Protein AF-0000000067865241 (afdb_homodimer)

Solvent-accessible surface area (backbone atoms only — not comparable to full-atom values): 9609 Å² total; per-residue (Å²): 130,78,77,72,82,62,37,36,39,37,34,44,70,43,38,40,36,41,36,35,23,40,74,41,79,72,50,71,51,42,46,40,37,33,33,36,34,85,74,25,34,35,40,36,32,36,44,68,37,45,78,44,78,69,40,77,90,58,17,30,35,37,36,35,31,45,58,34,33,41,36,54,45,69,72,59,74,68,68,73,68,70,72,70,75,66,73,62,89,111,129,78,76,71,82,61,38,36,39,37,34,44,70,44,39,39,36,41,35,34,22,39,75,41,79,71,50,72,51,43,47,39,36,34,31,36,34,84,75,26,34,35,39,37,32,38,43,66,36,45,77,43,80,66,43,76,89,57,18,29,35,36,37,37,31,45,58,35,33,42,35,55,44,69,73,60,75,68,68,74,69,72,72,70,77,66,78,59,95,110

Radius of gyration: 19.6 Å; Cα contacts (8 Å, |Δi|>4): 425; chains: 2; bounding box: 48×61×65 Å

InterPro domains:
  IPR012504 Spore protein YabP [PIRSF011576] (8-90)
  IPR012504 Spore protein YabP [TIGR02892] (7-90)
  IPR022476 Spore protein YabP/YqfC [PF07873] (4-78)
  IPR038705 YabP superfamily [G3DSA:2.60.40.2000] (16-72)

Foldseek 3Di:
DPPPQDWDWDADPQFKIKIWQWDDWDDDDQAWTWTQGPVAIKIWGAGRKDKDQDDPVGRMIMIGHRTDDIDGDDDDPPPPPPCCVDDPVD/DPPPQDWDWDADPQFKIKIWQWDDWDDDDQAWTWTQGPVAIKIWGAGRKDKDQDDPVGRMIMIGHRTDDIDGDDDDVPPPPPPCVDDPVD

pLDDT: mean 81.73, std 22.52, range [31.53, 98.25]

Structure (mmCIF, N/CA/C/O backbone):
data_AF-0000000067865241-mode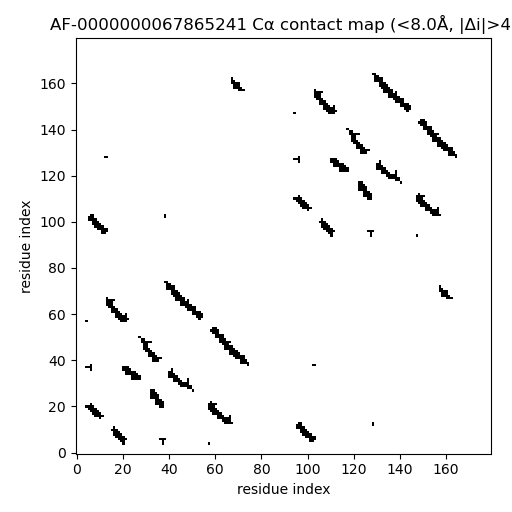l_v1
#
loop_
_entity.id
_entity.type
_entity.pdbx_description
1 polymer 'Sporulation protein YabP'
#
loop_
_atom_site.group_PDB
_atom_site.id
_atom_site.type_symbol
_atom_site.label_atom_id
_atom_site.label_alt_id
_atom_site.label_comp_id
_atom_site.label_asym_id
_atom_site.label_entity_id
_atom_site.label_seq_id
_atom_site.pdbx_PDB_ins_code
_atom_site.Cartn_x
_atom_site.Cartn_y
_atom_site.Cartn_z
_atom_site.occupancy
_atom_site.B_iso_or_equiv
_atom_site.auth_seq_id
_atom_site.auth_comp_id
_atom_site.auth_asym_id
_atom_site.auth_atom_id
_atom_site.pdbx_PDB_model_num
ATOM 1 N N . MET A 1 1 ? 13.242 27.062 -5.441 1 35.06 1 MET A N 1
ATOM 2 C CA . MET A 1 1 ? 12.984 25.688 -5.867 1 35.06 1 MET A CA 1
ATOM 3 C C . MET A 1 1 ? 12.234 24.922 -4.789 1 35.06 1 MET A C 1
ATOM 5 O O . MET A 1 1 ? 12.789 24.625 -3.732 1 35.06 1 MET A O 1
ATOM 9 N N . GLU A 1 2 ? 11.039 25.281 -4.414 1 41.38 2 GLU A N 1
ATOM 10 C CA . GLU A 1 2 ? 10.289 24.797 -3.26 1 41.38 2 GLU A CA 1
ATOM 11 C C . GLU A 1 2 ? 10.273 23.281 -3.209 1 41.38 2 GLU A C 1
ATOM 13 O O . GLU A 1 2 ? 10.016 22.609 -4.219 1 41.38 2 GLU A O 1
ATOM 18 N N . GLU A 1 3 ? 11.109 22.703 -2.488 1 51.12 3 GLU A N 1
ATOM 19 C CA . GLU A 1 3 ? 11.297 21.266 -2.299 1 51.12 3 GLU A CA 1
ATOM 20 C C . GLU A 1 3 ? 9.953 20.547 -2.252 1 51.12 3 GLU A C 1
ATOM 22 O O . GLU A 1 3 ? 9.133 20.797 -1.368 1 51.12 3 GLU A O 1
ATOM 27 N N . GLU A 1 4 ? 9.43 20.391 -3.352 1 60.78 4 GLU A N 1
ATOM 28 C CA . GLU A 1 4 ? 8.117 19.75 -3.477 1 60.78 4 GLU A CA 1
ATOM 29 C C . GLU A 1 4 ? 8.031 18.484 -2.627 1 60.78 4 GLU A C 1
ATOM 31 O O . GLU A 1 4 ? 8.914 17.625 -2.693 1 60.78 4 GLU A O 1
ATOM 36 N N . ARG A 1 5 ? 7.344 18.594 -1.555 1 72.94 5 ARG A N 1
ATOM 37 C CA . ARG A 1 5 ? 7.172 17.469 -0.638 1 72.94 5 ARG A CA 1
ATOM 38 C C . ARG A 1 5 ? 6.598 16.25 -1.359 1 72.94 5 ARG A C 1
ATOM 40 O O . ARG A 1 5 ? 5.605 16.359 -2.082 1 72.94 5 ARG A O 1
ATOM 47 N N . LYS A 1 6 ? 7.469 15.234 -1.452 1 86.25 6 LYS A N 1
ATOM 48 C CA . LYS A 1 6 ? 7.062 13.977 -2.061 1 86.25 6 LYS A CA 1
ATOM 49 C C . LYS A 1 6 ? 6.469 13.031 -1.021 1 86.25 6 LYS A C 1
ATOM 51 O O . LYS A 1 6 ? 6.73 13.172 0.175 1 86.25 6 LYS A O 1
ATOM 56 N N . SER A 1 7 ? 5.477 12.258 -1.515 1 91.94 7 SER A N 1
ATOM 57 C CA . SER A 1 7 ? 4.91 11.211 -0.671 1 91.94 7 SER A CA 1
ATOM 58 C C . SER A 1 7 ? 5.328 9.82 -1.154 1 91.94 7 SER A C 1
ATOM 60 O O . SER A 1 7 ? 5.301 9.547 -2.355 1 91.94 7 SER A O 1
ATOM 62 N N . SER A 1 8 ? 5.812 9.148 -0.292 1 95.25 8 SER A N 1
ATOM 63 C CA . SER A 1 8 ? 6.207 7.785 -0.622 1 95.25 8 SER A CA 1
ATOM 64 C C . SER A 1 8 ? 5.758 6.805 0.455 1 95.25 8 SER A C 1
ATOM 66 O O . SER A 1 8 ? 5.574 7.188 1.613 1 95.25 8 SER A O 1
ATOM 68 N N . LEU A 1 9 ? 5.559 5.582 0.016 1 97.12 9 LEU A N 1
ATOM 69 C CA . LEU A 1 9 ? 5.172 4.469 0.877 1 97.12 9 LEU A CA 1
ATOM 70 C C . LEU A 1 9 ? 6.012 3.23 0.573 1 97.12 9 LEU A C 1
ATOM 72 O O . LEU A 1 9 ? 6.199 2.875 -0.592 1 97.12 9 LEU A O 1
ATOM 76 N N . SER A 1 10 ? 6.574 2.615 1.591 1 97.62 10 SER A N 1
ATOM 77 C CA . SER A 1 10 ? 7.328 1.378 1.417 1 97.62 10 SER A CA 1
ATOM 78 C C . SER A 1 10 ? 6.898 0.323 2.432 1 97.62 10 SER A C 1
ATOM 80 O O . SER A 1 10 ? 6.934 0.566 3.641 1 97.62 10 SER A O 1
ATOM 82 N N . LEU A 1 11 ? 6.523 -0.812 1.952 1 97.62 11 LEU A N 1
ATOM 83 C CA . LEU A 1 11 ? 6.109 -1.938 2.783 1 97.62 11 LEU A CA 1
ATOM 84 C C . LEU A 1 11 ? 7.074 -3.109 2.631 1 97.62 11 LEU A C 1
ATOM 86 O O . LEU A 1 11 ? 7.336 -3.562 1.515 1 97.62 11 LEU A O 1
ATOM 90 N N . GLU A 1 12 ? 7.598 -3.545 3.797 1 96.44 12 GLU A N 1
ATOM 91 C CA . GLU A 1 12 ? 8.508 -4.688 3.824 1 96.44 12 GLU A CA 1
ATOM 92 C C . GLU A 1 12 ? 7.859 -5.891 4.508 1 96.44 12 GLU A C 1
ATOM 94 O O . GLU A 1 12 ? 7.57 -5.848 5.707 1 96.44 12 GLU A O 1
ATOM 99 N N . ASP A 1 13 ? 7.684 -6.977 3.775 1 94 13 ASP A N 1
ATOM 100 C CA . ASP A 1 13 ? 7.191 -8.281 4.207 1 94 13 ASP A CA 1
ATOM 101 C C . ASP A 1 13 ? 5.852 -8.148 4.934 1 94 13 ASP A C 1
ATOM 103 O O . ASP A 1 13 ? 5.551 -8.938 5.836 1 94 13 ASP A O 1
ATOM 107 N N . ARG A 1 14 ? 5.184 -7.09 4.707 1 96 14 ARG A N 1
ATOM 108 C CA . ARG A 1 14 ? 3.902 -6.758 5.324 1 96 14 ARG A CA 1
ATOM 109 C C . ARG A 1 14 ? 4.062 -6.492 6.816 1 96 14 ARG A C 1
ATOM 111 O O . ARG A 1 14 ? 3.104 -6.605 7.578 1 96 14 ARG A O 1
ATOM 118 N N . LYS A 1 15 ? 5.27 -6.168 7.277 1 96.44 15 LYS A N 1
ATOM 119 C CA . LYS A 1 15 ? 5.52 -6.047 8.711 1 96.44 15 LYS A CA 1
ATOM 120 C C . LYS A 1 15 ? 5.992 -4.641 9.07 1 96.44 15 LYS A C 1
ATOM 122 O O . LYS A 1 15 ? 5.926 -4.238 10.234 1 96.44 15 LYS A O 1
ATOM 127 N N . LYS A 1 16 ? 6.492 -3.967 8.125 1 97.38 16 LYS A N 1
ATOM 128 C CA . LYS A 1 16 ? 7.027 -2.627 8.359 1 97.38 16 LYS A CA 1
ATOM 129 C C . LYS A 1 16 ? 6.641 -1.681 7.223 1 97.38 16 LYS A C 1
ATOM 131 O O . LYS A 1 16 ? 7.047 -1.882 6.074 1 97.38 16 LYS A O 1
ATOM 136 N N . LEU A 1 17 ? 5.898 -0.697 7.555 1 97.69 17 LEU A N 1
ATOM 137 C CA . LEU A 1 17 ? 5.484 0.323 6.598 1 97.69 17 LEU A CA 1
ATOM 138 C C . LEU A 1 17 ? 6.145 1.661 6.91 1 97.69 17 LEU A C 1
ATOM 140 O O . LEU A 1 17 ? 6.082 2.139 8.047 1 97.69 17 LEU A O 1
ATOM 144 N N . THR A 1 18 ? 6.812 2.264 5.938 1 96.62 18 THR A N 1
ATOM 145 C CA . THR A 1 18 ? 7.418 3.586 6.062 1 96.62 18 THR A CA 1
ATOM 146 C C . THR A 1 18 ? 6.734 4.582 5.129 1 96.62 18 THR A C 1
ATOM 148 O O . THR A 1 18 ? 6.551 4.305 3.943 1 96.62 18 THR A O 1
ATOM 151 N N . LEU A 1 19 ? 6.383 5.695 5.656 1 96.19 19 LEU A N 1
ATOM 152 C CA . LEU A 1 19 ? 5.664 6.703 4.883 1 96.19 19 LEU A CA 1
ATOM 153 C C . LEU A 1 19 ? 6.359 8.062 4.984 1 96.19 19 LEU A C 1
ATOM 155 O O . LEU A 1 19 ? 6.879 8.422 6.043 1 96.19 19 LEU A O 1
ATOM 159 N N . SER A 1 20 ? 6.324 8.773 3.912 1 94.12 20 SER A N 1
ATOM 160 C CA . SER A 1 20 ? 6.695 10.18 3.904 1 94.12 20 SER A CA 1
ATOM 161 C C . SER A 1 20 ? 5.543 11.055 3.426 1 94.12 20 SER A C 1
ATOM 163 O O . SER A 1 20 ? 4.582 10.555 2.836 1 94.12 20 SER A O 1
ATOM 165 N N . GLY A 1 21 ? 5.641 12.359 3.738 1 93.56 21 GLY A N 1
ATOM 166 C CA . GLY A 1 21 ? 4.613 13.289 3.287 1 93.56 21 GLY A CA 1
ATOM 167 C C . GLY A 1 21 ? 3.355 13.242 4.133 1 93.56 21 GLY A C 1
ATOM 168 O O . GLY A 1 21 ? 2.275 13.609 3.668 1 93.56 21 GLY A O 1
ATOM 169 N N . VAL A 1 22 ? 3.498 12.688 5.348 1 94.56 22 VAL A N 1
ATOM 170 C CA . VAL A 1 22 ? 2.363 12.656 6.266 1 94.56 22 VAL A CA 1
ATOM 171 C C . VAL A 1 22 ? 2.17 14.031 6.898 1 94.56 22 VAL A C 1
ATOM 173 O O . VAL A 1 22 ? 3.127 14.633 7.391 1 94.56 22 VAL A O 1
ATOM 176 N N . LEU A 1 23 ? 0.968 14.484 6.828 1 92.06 23 LEU A N 1
ATOM 177 C CA . LEU A 1 23 ? 0.648 15.797 7.375 1 92.06 23 LEU A CA 1
ATOM 178 C C . LEU A 1 23 ? 0.13 15.68 8.805 1 92.06 23 LEU A C 1
ATOM 180 O O . LEU A 1 23 ? 0.436 16.516 9.656 1 92.06 23 LEU A O 1
ATOM 184 N N . GLU A 1 24 ? -0.701 14.648 8.969 1 92.12 24 GLU A N 1
ATOM 185 C CA . GLU A 1 24 ? -1.384 14.523 10.25 1 92.12 24 GLU A CA 1
ATOM 186 C C . GLU A 1 24 ? -1.833 13.086 10.5 1 92.12 24 GLU A C 1
ATOM 188 O O . GLU A 1 24 ? -2.289 12.406 9.578 1 92.12 24 GLU A O 1
ATOM 193 N N . VAL A 1 25 ? -1.682 12.711 11.75 1 94.5 25 VAL A N 1
ATOM 194 C CA . VAL A 1 25 ? -2.303 11.461 12.18 1 94.5 25 VAL A CA 1
ATOM 195 C C . VAL A 1 25 ? -3.709 11.734 12.703 1 94.5 25 VAL A C 1
ATOM 197 O O . VAL A 1 25 ? -3.879 12.461 13.688 1 94.5 25 VAL A O 1
ATOM 200 N N . VAL A 1 26 ? -4.641 11.211 12.094 1 94.81 26 VAL A N 1
ATOM 201 C CA . VAL A 1 26 ? -6.031 11.477 12.453 1 94.81 26 VAL A CA 1
ATOM 202 C C . VAL A 1 26 ? -6.453 10.555 13.602 1 94.81 26 VAL A C 1
ATOM 204 O O . VAL A 1 26 ? -6.883 11.031 14.656 1 94.81 26 VAL A O 1
ATOM 207 N N . ASN A 1 27 ? -6.359 9.305 13.508 1 94.81 27 ASN A N 1
ATOM 208 C CA . ASN A 1 27 ? -6.641 8.305 14.531 1 94.81 27 ASN A CA 1
ATOM 209 C C . ASN A 1 27 ? -5.867 7.016 14.289 1 94.81 27 ASN A C 1
ATOM 211 O O . ASN A 1 27 ? -5.445 6.742 13.164 1 94.81 27 ASN A O 1
ATOM 215 N N . PHE A 1 28 ? -5.547 6.352 15.336 1 94.62 28 PHE A N 1
ATOM 216 C CA . PHE A 1 28 ? -4.875 5.07 15.172 1 94.62 28 PHE A CA 1
ATOM 217 C C . PHE A 1 28 ? -5.16 4.152 16.359 1 94.62 28 PHE A C 1
ATOM 219 O O . PHE A 1 28 ? -5.332 4.621 17.484 1 94.62 28 PHE A O 1
ATOM 226 N N . ASP A 1 29 ? -5.379 2.932 16.047 1 96 29 ASP A N 1
ATOM 227 C CA . ASP A 1 29 ? -5.352 1.82 17 1 96 29 ASP A CA 1
ATOM 228 C C . ASP A 1 29 ? -4.609 0.62 16.406 1 96 29 ASP A C 1
ATOM 230 O O . ASP A 1 29 ? -3.902 0.748 15.406 1 96 29 ASP A O 1
ATOM 234 N N . ASP A 1 30 ? -4.793 -0.495 17.016 1 96.88 30 ASP A N 1
ATOM 235 C CA . ASP A 1 30 ? -3.939 -1.611 16.609 1 96.88 30 ASP A CA 1
ATOM 236 C C . ASP A 1 30 ? -4.531 -2.355 15.422 1 96.88 30 ASP A C 1
ATOM 238 O O . ASP A 1 30 ? -3.955 -3.336 14.945 1 96.88 30 ASP A O 1
ATOM 242 N N . GLU A 1 31 ? -5.668 -1.944 14.844 1 97.81 31 GLU A N 1
ATOM 243 C CA . GLU A 1 31 ? -6.27 -2.613 13.695 1 97.81 31 GLU A CA 1
ATOM 244 C C . GLU A 1 31 ? -6.406 -1.659 12.516 1 97.81 31 GLU A C 1
ATOM 246 O O . GLU A 1 31 ? -6.578 -2.098 11.375 1 97.81 31 GLU A O 1
ATOM 251 N N . LYS A 1 32 ? -6.387 -0.344 12.852 1 98.06 32 LYS A N 1
ATOM 252 C CA . LYS A 1 32 ? -6.629 0.648 11.805 1 98.06 32 LYS A CA 1
ATOM 253 C C . LYS A 1 32 ? -5.879 1.944 12.094 1 98.06 32 LYS A C 1
ATOM 255 O O . LYS A 1 32 ? -5.859 2.416 13.234 1 98.06 32 LYS A O 1
ATOM 260 N N . ILE A 1 33 ? -5.281 2.607 11.102 1 97.75 33 ILE A N 1
ATOM 261 C CA . ILE A 1 33 ? -4.641 3.916 11.195 1 97.75 33 ILE A CA 1
ATOM 262 C C . ILE A 1 33 ? -5.133 4.809 10.055 1 97.75 33 ILE A C 1
ATOM 264 O O . ILE A 1 33 ? -5.219 4.367 8.906 1 97.75 33 ILE A O 1
ATOM 268 N N . SER A 1 34 ? -5.484 5.988 10.352 1 96.81 34 SER A N 1
ATOM 269 C CA . SER A 1 34 ? -5.891 6.984 9.367 1 96.81 34 SER A CA 1
ATOM 270 C C . SER A 1 34 ? -4.961 8.188 9.383 1 96.81 34 SER A C 1
ATOM 272 O O . SER A 1 34 ? -4.734 8.797 10.43 1 96.81 34 SER A O 1
ATOM 274 N N . LEU A 1 35 ? -4.5 8.531 8.203 1 96.44 35 LEU A N 1
ATOM 275 C CA . LEU A 1 35 ? -3.553 9.633 8.055 1 96.44 35 LEU A CA 1
ATOM 276 C C . LEU A 1 35 ? -4.016 10.609 6.98 1 96.44 35 LEU A C 1
ATOM 278 O O . LEU A 1 35 ? -4.578 10.195 5.965 1 96.44 35 LEU A O 1
ATOM 282 N N . ASN A 1 36 ? -3.785 11.812 7.227 1 95.06 36 ASN A N 1
ATOM 283 C CA . ASN A 1 36 ? -3.809 12.789 6.145 1 95.06 36 ASN A CA 1
ATOM 284 C C . ASN A 1 36 ? -2.424 12.977 5.531 1 95.06 36 ASN A C 1
ATOM 286 O O . ASN A 1 36 ? -1.458 13.258 6.242 1 95.06 36 ASN A O 1
ATOM 290 N N . THR A 1 37 ? -2.326 12.773 4.258 1 94.75 37 THR A N 1
ATOM 291 C CA . THR A 1 37 ? -1.06 12.961 3.557 1 94.75 37 THR A CA 1
ATOM 292 C C . THR A 1 37 ? -1.17 14.078 2.525 1 94.75 37 THR A C 1
ATOM 294 O O . THR A 1 37 ? -2.256 14.617 2.295 1 94.75 37 THR A O 1
ATOM 297 N N . ILE A 1 38 ? -0.079 14.477 1.934 1 91.81 38 ILE A N 1
ATOM 298 C CA . ILE A 1 38 ? -0.083 15.531 0.93 1 91.81 38 ILE A CA 1
ATOM 299 C C . ILE A 1 38 ? -0.874 15.078 -0.295 1 91.81 38 ILE A C 1
ATOM 301 O O . ILE A 1 38 ? -1.272 15.898 -1.123 1 91.81 38 ILE A O 1
ATOM 305 N N . LEU A 1 39 ? -1.095 13.695 -0.432 1 92.69 39 LEU A N 1
ATOM 306 C CA . LEU A 1 39 ? -1.789 13.18 -1.604 1 92.69 39 LEU A CA 1
ATOM 307 C C . LEU A 1 39 ? -3.197 12.719 -1.244 1 92.69 39 LEU A C 1
ATOM 309 O O . LEU A 1 39 ? -3.865 12.062 -2.045 1 92.69 39 LEU A O 1
ATOM 313 N N . GLY A 1 40 ? -3.648 12.961 -0.056 1 93.69 40 GLY A N 1
ATOM 314 C CA . GLY A 1 40 ? -4.98 12.562 0.377 1 93.69 40 GLY A CA 1
ATOM 315 C C . GLY A 1 40 ? -4.977 11.789 1.681 1 93.69 40 GLY A C 1
ATOM 316 O O . GLY A 1 40 ? -3.938 11.672 2.336 1 93.69 40 GLY A O 1
ATOM 317 N N . ASN A 1 41 ? -6.18 11.414 1.99 1 95.94 41 ASN A N 1
ATOM 318 C CA . ASN A 1 41 ? -6.305 10.578 3.18 1 95.94 41 ASN A CA 1
ATOM 319 C C . ASN A 1 41 ? -5.875 9.141 2.902 1 95.94 41 ASN A C 1
ATOM 321 O O . ASN A 1 41 ? -6.207 8.578 1.855 1 95.94 41 ASN A O 1
ATOM 325 N N . LEU 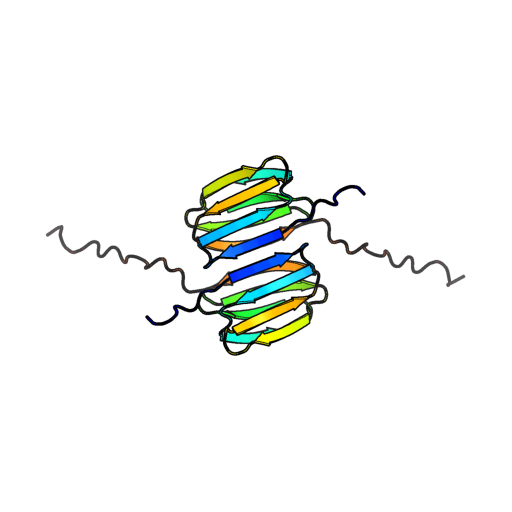A 1 42 ? -5.148 8.57 3.828 1 97.06 42 LEU A N 1
ATOM 326 C CA . LEU A 1 42 ? -4.695 7.191 3.713 1 97.06 42 LEU A CA 1
ATOM 327 C C . LEU A 1 42 ? -5.172 6.363 4.902 1 97.06 42 LEU A C 1
ATOM 329 O O . LEU A 1 42 ? -4.887 6.699 6.055 1 97.06 42 LEU A O 1
ATOM 333 N N . ALA A 1 43 ? -5.926 5.344 4.625 1 98.25 43 ALA A N 1
ATOM 334 C CA . ALA A 1 43 ? -6.355 4.391 5.645 1 98.25 43 ALA A CA 1
ATOM 335 C C . ALA A 1 43 ? -5.539 3.102 5.57 1 98.25 43 ALA A C 1
ATOM 337 O O . ALA A 1 43 ? -5.457 2.473 4.512 1 98.25 43 ALA A O 1
ATOM 338 N N . ILE A 1 44 ? -4.938 2.688 6.691 1 98.19 44 ILE A N 1
ATOM 339 C CA . ILE A 1 44 ? -4.152 1.463 6.801 1 98.19 44 ILE A CA 1
ATOM 340 C C . ILE A 1 44 ? -4.836 0.494 7.762 1 98.19 44 ILE A C 1
ATOM 342 O O . ILE A 1 44 ? -5.203 0.874 8.875 1 98.19 44 ILE A O 1
ATOM 346 N N . LYS A 1 45 ? -5.008 -0.695 7.359 1 97.81 45 LYS A N 1
ATOM 347 C CA . LYS A 1 45 ? -5.57 -1.73 8.219 1 97.81 45 LYS A CA 1
ATOM 348 C C . LYS A 1 45 ? -4.594 -2.889 8.406 1 97.81 45 LYS A C 1
ATOM 350 O O . LYS A 1 45 ? -3.787 -3.172 7.516 1 97.81 45 LYS A O 1
ATOM 355 N N . GLY A 1 46 ? -4.742 -3.547 9.547 1 97.56 46 GLY A N 1
ATO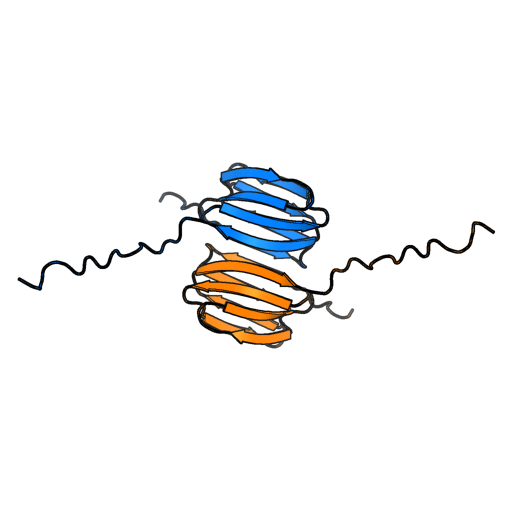M 356 C CA . GLY A 1 46 ? -3.895 -4.691 9.836 1 97.56 46 GLY A CA 1
ATOM 357 C C . GLY A 1 46 ? -4.086 -5.23 11.242 1 97.56 46 GLY A C 1
ATOM 358 O O . GLY A 1 46 ? -5.188 -5.172 11.789 1 97.56 46 GLY A O 1
ATOM 359 N N . GLU A 1 47 ? -3.084 -5.926 11.656 1 96.38 47 GLU A N 1
ATOM 360 C CA . GLU A 1 47 ? -3.1 -6.523 12.984 1 96.38 47 GLU A CA 1
ATOM 361 C C . GLU A 1 47 ? -1.86 -6.125 13.781 1 96.38 47 GLU A C 1
ATOM 363 O O . GLU A 1 47 ? -0.737 -6.227 13.289 1 96.38 47 GLU A O 1
ATOM 368 N N . GLY A 1 48 ? -2.135 -5.723 15.039 1 97.44 48 GLY A N 1
ATOM 369 C CA . GLY A 1 48 ? -1.029 -5.367 15.914 1 97.44 48 GLY A CA 1
ATOM 370 C C . GLY A 1 48 ? -0.258 -4.152 15.438 1 97.44 48 GLY A C 1
ATOM 371 O O . GLY A 1 48 ? 0.971 -4.113 15.539 1 97.44 48 GLY A O 1
ATOM 372 N N . LEU A 1 49 ? -0.997 -3.195 14.891 1 97.19 49 LEU A N 1
ATOM 373 C CA . LEU A 1 49 ? -0.358 -2.01 14.336 1 97.19 49 LEU A CA 1
ATOM 374 C C . LEU A 1 49 ? 0.162 -1.1 15.438 1 97.19 49 LEU A C 1
ATOM 376 O O . LEU A 1 49 ? -0.529 -0.87 16.438 1 97.19 49 LEU A O 1
ATOM 380 N N . LYS A 1 50 ? 1.384 -0.652 15.258 1 96.81 50 LYS A N 1
ATOM 381 C CA . LYS A 1 50 ? 2.039 0.327 16.125 1 96.81 50 LYS A CA 1
ATOM 382 C C . LYS A 1 50 ? 2.734 1.407 15.297 1 96.81 50 LYS A C 1
ATOM 384 O O . LYS A 1 50 ? 3.465 1.102 14.352 1 96.81 50 LYS A O 1
ATOM 389 N N . MET A 1 51 ? 2.439 2.592 15.656 1 95.06 51 MET A N 1
ATOM 390 C CA . MET A 1 51 ? 2.98 3.695 14.875 1 95.06 51 MET A CA 1
ATOM 391 C C . MET A 1 51 ? 4.109 4.395 15.617 1 95.06 51 MET A C 1
ATOM 393 O O . MET A 1 51 ? 4 4.652 16.812 1 95.06 51 MET A O 1
ATOM 397 N N . ASN A 1 52 ? 5.16 4.617 14.938 1 90.88 52 ASN A N 1
ATOM 398 C CA . ASN A 1 52 ? 6.266 5.445 15.406 1 90.88 52 ASN A CA 1
ATOM 399 C C . ASN A 1 52 ? 6.504 6.645 14.492 1 90.88 52 ASN A C 1
ATOM 401 O O . ASN A 1 52 ? 6.688 6.48 13.289 1 90.88 52 ASN A O 1
ATOM 405 N N . LYS A 1 53 ? 6.141 7.785 15.07 1 81.75 53 LYS A N 1
ATOM 406 C CA . LYS A 1 53 ? 6.414 8.992 14.297 1 81.75 53 LYS A CA 1
ATOM 407 C C . LYS A 1 53 ? 7.879 9.398 14.422 1 81.75 53 LYS A C 1
ATOM 409 O O . LYS A 1 53 ? 8.398 9.555 15.531 1 81.75 53 LYS A O 1
ATOM 414 N N . LEU A 1 54 ? 8.492 9.352 13.32 1 75.19 54 LEU A N 1
ATOM 415 C CA . LEU A 1 54 ? 9.922 9.648 13.375 1 75.19 54 LEU A CA 1
ATOM 416 C C . LEU A 1 54 ? 10.188 11.117 13.102 1 75.19 54 LEU A C 1
ATOM 418 O O . LEU A 1 54 ? 10.805 11.805 13.914 1 75.19 54 LEU A O 1
ATOM 422 N N . ASP A 1 55 ? 10.289 11.617 11.844 1 72.06 55 ASP A N 1
ATOM 423 C CA . ASP A 1 55 ? 10.742 12.953 11.477 1 72.06 55 ASP A CA 1
ATOM 424 C C . ASP A 1 55 ? 9.57 13.859 11.148 1 72.06 55 ASP A C 1
ATOM 426 O O . ASP A 1 55 ? 8.898 13.68 10.125 1 72.06 55 ASP A O 1
ATOM 430 N N . VAL A 1 56 ? 9.438 14.859 11.875 1 67.94 56 VAL A N 1
ATOM 431 C CA . VAL A 1 56 ? 8.344 15.812 11.766 1 67.94 56 VAL A CA 1
ATOM 432 C C . VAL A 1 56 ? 8.539 16.688 10.531 1 67.94 56 VAL A C 1
ATOM 434 O O . VAL A 1 56 ? 7.57 17.094 9.891 1 67.94 56 VAL A O 1
ATOM 437 N N . GLN A 1 57 ? 9.891 16.875 10.219 1 73.56 57 GLN A N 1
ATOM 438 C CA . GLN A 1 57 ? 10.109 17.781 9.102 1 73.56 57 GLN A CA 1
ATOM 439 C C . GLN A 1 57 ? 9.578 17.188 7.801 1 73.56 57 GLN A C 1
ATOM 441 O O . GLN A 1 57 ? 8.891 17.875 7.035 1 73.56 57 GLN A O 1
ATOM 446 N N . ASN A 1 58 ? 9.727 15.977 7.598 1 77.44 58 ASN A N 1
ATOM 447 C CA . ASN A 1 58 ? 9.312 15.367 6.34 1 77.44 58 ASN A CA 1
ATOM 448 C C . ASN A 1 58 ? 7.988 14.625 6.484 1 77.44 58 ASN A C 1
ATOM 450 O O . ASN A 1 58 ? 7.406 14.188 5.488 1 77.44 58 ASN A O 1
ATOM 454 N N . GLY A 1 59 ? 7.543 14.664 7.711 1 88.69 59 GLY A N 1
ATOM 455 C CA . GLY A 1 59 ? 6.312 13.914 7.93 1 88.69 59 GLY A CA 1
ATOM 456 C C . GLY A 1 59 ? 6.5 12.414 7.82 1 88.69 59 GLY A C 1
ATOM 457 O O . GLY A 1 59 ? 5.66 11.719 7.246 1 88.69 59 GLY A O 1
ATOM 458 N N . ASP A 1 60 ? 7.613 11.938 8.234 1 92.12 60 ASP A N 1
ATOM 459 C CA . ASP A 1 60 ? 7.918 10.508 8.156 1 92.12 60 ASP A CA 1
ATOM 460 C C . ASP A 1 60 ? 7.234 9.742 9.281 1 92.12 60 ASP A C 1
ATOM 462 O O . ASP A 1 60 ? 7.223 10.188 10.43 1 92.12 60 ASP A O 1
ATOM 466 N N . VAL A 1 61 ? 6.676 8.656 8.984 1 94.94 61 VAL A N 1
ATOM 467 C CA . VAL A 1 61 ? 6.023 7.758 9.93 1 94.94 61 VAL A CA 1
ATOM 468 C C . VAL A 1 61 ? 6.406 6.312 9.617 1 94.94 61 VAL A C 1
ATOM 470 O O . VAL A 1 61 ? 6.496 5.922 8.453 1 94.94 61 VAL A O 1
ATOM 473 N N . ILE A 1 62 ? 6.668 5.566 10.688 1 96.44 62 ILE A N 1
ATOM 474 C CA . ILE A 1 62 ? 6.883 4.133 10.547 1 96.44 62 ILE A CA 1
ATOM 475 C C . ILE A 1 62 ? 5.777 3.373 11.281 1 96.44 62 ILE A C 1
ATOM 477 O O . ILE A 1 62 ? 5.496 3.652 12.453 1 96.44 62 ILE A O 1
ATOM 481 N N . ILE A 1 63 ? 5.203 2.49 10.609 1 97.5 63 ILE A N 1
ATOM 482 C CA . ILE A 1 63 ? 4.168 1.646 11.195 1 97.5 63 ILE A CA 1
ATOM 483 C C . ILE A 1 63 ? 4.621 0.189 11.188 1 97.5 63 ILE A C 1
ATOM 485 O O . ILE A 1 63 ? 5.012 -0.34 10.141 1 97.5 63 ILE A O 1
ATOM 489 N N . MET A 1 64 ? 4.555 -0.414 12.375 1 97.31 64 MET A N 1
ATOM 490 C CA . MET A 1 64 ? 4.848 -1.839 12.508 1 97.31 64 MET A CA 1
ATOM 491 C C . MET A 1 64 ? 3.564 -2.641 12.711 1 97.31 64 MET A C 1
ATOM 493 O O . MET A 1 64 ? 2.572 -2.115 13.219 1 97.31 64 MET A O 1
ATOM 497 N N . GLY A 1 65 ? 3.629 -3.938 12.375 1 97.19 65 GLY A N 1
ATOM 498 C CA . GLY A 1 65 ? 2.486 -4.832 12.445 1 97.19 65 GLY A CA 1
ATOM 499 C C . GLY A 1 65 ? 2.227 -5.578 11.148 1 97.19 65 GLY A C 1
ATOM 500 O O . GLY A 1 65 ? 2.99 -5.453 10.195 1 97.19 65 GLY A O 1
ATOM 501 N N . TYR A 1 66 ? 1.228 -6.422 11.109 1 96.31 66 TYR A N 1
ATOM 502 C CA . TYR A 1 66 ? 0.869 -7.133 9.891 1 96.31 66 TYR A CA 1
ATOM 503 C C . TYR A 1 66 ? -0.141 -6.34 9.07 1 96.31 66 TYR A C 1
ATOM 505 O O . TYR A 1 66 ? -1.325 -6.289 9.414 1 96.31 66 TYR A O 1
ATOM 513 N N . ILE A 1 67 ? 0.331 -5.762 7.969 1 97.25 67 ILE A N 1
ATOM 514 C CA . ILE A 1 67 ? -0.481 -4.844 7.18 1 97.25 67 ILE A CA 1
ATOM 515 C C . ILE A 1 67 ? -1.327 -5.629 6.18 1 97.25 67 ILE A C 1
ATOM 517 O O . ILE A 1 67 ? -0.812 -6.484 5.457 1 97.25 67 ILE A O 1
ATOM 521 N N . SER A 1 68 ? -2.613 -5.32 6.152 1 97 68 SER A N 1
ATOM 522 C CA . SER A 1 68 ? -3.525 -6.031 5.262 1 97 68 SER A CA 1
ATOM 523 C C . SER A 1 68 ? -4.012 -5.129 4.133 1 97 68 SER A C 1
ATOM 525 O O . SER A 1 68 ? -4.27 -5.598 3.021 1 97 68 SER A O 1
ATOM 527 N N . SER A 1 69 ? -4.117 -3.832 4.422 1 97.56 69 SER A N 1
ATOM 528 C CA . SER A 1 69 ? -4.668 -2.967 3.385 1 97.56 69 SER A CA 1
ATOM 529 C C . SER A 1 69 ? -4.176 -1.532 3.541 1 97.56 69 SER A C 1
ATOM 531 O O . SER A 1 69 ? -3.928 -1.074 4.66 1 97.56 69 SER A O 1
ATOM 533 N N . MET A 1 70 ? -4.023 -0.796 2.48 1 97.88 70 MET A N 1
ATOM 534 C CA . MET A 1 70 ? -3.734 0.627 2.34 1 97.88 70 MET A CA 1
ATOM 535 C C . MET A 1 70 ? -4.633 1.265 1.285 1 97.88 70 MET A C 1
ATOM 537 O O . MET A 1 70 ? -4.559 0.912 0.106 1 97.88 70 MET A O 1
ATOM 541 N N . ILE A 1 71 ? -5.473 2.182 1.661 1 97.75 71 ILE A N 1
ATOM 542 C CA . ILE A 1 71 ? -6.457 2.752 0.749 1 97.75 71 ILE A CA 1
ATOM 543 C C . ILE A 1 71 ? -6.406 4.277 0.819 1 97.75 71 ILE A C 1
ATOM 545 O O . ILE A 1 71 ? -6.551 4.859 1.896 1 97.75 71 ILE A O 1
ATOM 549 N N . TYR A 1 72 ? -6.137 4.871 -0.265 1 97 72 TYR A N 1
ATOM 550 C CA . TYR A 1 72 ? -6.207 6.32 -0.374 1 97 72 TYR A CA 1
ATOM 551 C C . TYR A 1 72 ? -7.629 6.777 -0.674 1 97 72 TYR A C 1
ATOM 553 O O . TYR A 1 72 ? -8.336 6.152 -1.471 1 97 72 TYR A O 1
ATOM 561 N N . SER A 1 73 ? -8.031 7.738 0.059 1 92.25 73 SER A N 1
ATOM 562 C CA . SER A 1 73 ? -9.281 8.406 -0.278 1 92.25 73 SER A CA 1
ATOM 563 C C . SER A 1 73 ? -9.07 9.906 -0.464 1 92.25 73 SER A C 1
ATOM 565 O O . SER A 1 73 ? -8.273 10.523 0.248 1 92.25 73 SER A O 1
ATOM 567 N N . GLY A 1 74 ? -9.852 10.523 -1.436 1 74 74 GLY A N 1
ATOM 568 C CA . GLY A 1 74 ? -9.797 11.945 -1.714 1 74 74 GLY A CA 1
ATOM 569 C C . GLY A 1 74 ? -8.836 12.305 -2.832 1 74 74 GLY A C 1
ATOM 570 O O . GLY A 1 74 ? -8.461 11.445 -3.631 1 74 74 GLY A O 1
ATOM 571 N N . LYS A 1 75 ? -8.297 13.523 -2.777 1 59.53 75 LYS A N 1
ATOM 572 C CA . LYS A 1 75 ? -8.328 14.406 -3.943 1 59.53 75 LYS A CA 1
ATOM 573 C C . LYS A 1 75 ? -7.57 13.797 -5.117 1 59.53 75 LYS A C 1
ATOM 575 O O . LYS A 1 75 ? -6.406 13.414 -4.977 1 59.53 75 LYS A O 1
ATOM 580 N N . ASP A 1 76 ? -8.258 12.766 -5.848 1 51.16 76 ASP A N 1
ATOM 581 C CA . ASP A 1 76 ? -8.273 12.469 -7.277 1 51.16 76 ASP A CA 1
ATOM 582 C C . ASP A 1 76 ? -7.715 13.633 -8.094 1 51.16 76 ASP A C 1
ATOM 584 O O . ASP A 1 76 ? -8.102 14.781 -7.883 1 51.16 76 ASP A O 1
ATOM 588 N N . GLY A 1 77 ? -6.594 13.617 -8.398 1 44 77 GLY A N 1
ATOM 589 C CA . GLY A 1 77 ? -6.367 14.609 -9.43 1 44 77 GLY A CA 1
ATOM 590 C C . GLY A 1 77 ? -7.484 14.656 -10.461 1 44 77 GLY A C 1
ATOM 591 O O . GLY A 1 77 ? -7.336 15.289 -11.516 1 44 77 GLY A O 1
ATOM 592 N N . LYS A 1 78 ? -8.211 13.539 -10.656 1 42.22 78 LYS A N 1
ATOM 593 C CA . LYS A 1 78 ? -9 13.852 -11.852 1 42.22 78 LYS A CA 1
ATOM 594 C C . LYS A 1 78 ? -9.734 15.18 -11.688 1 42.22 78 LYS A C 1
ATOM 596 O O . LYS A 1 78 ? -10.492 15.367 -10.734 1 42.22 78 LYS A O 1
ATOM 601 N N . LYS A 1 79 ? -9.102 16.203 -12.062 1 37.38 79 LYS A N 1
ATOM 602 C CA . LYS A 1 79 ? -9.969 17.281 -12.531 1 37.38 79 LYS A CA 1
ATOM 603 C C . LYS A 1 79 ? -11.203 16.719 -13.242 1 37.38 79 LYS A C 1
ATOM 605 O O . LYS A 1 79 ? -11.078 16 -14.234 1 37.38 79 LYS A O 1
ATOM 610 N N . SER A 1 80 ? -12.156 16.25 -12.508 1 35.81 80 SER A N 1
ATOM 611 C CA . SER A 1 80 ? -13.461 16.172 -13.164 1 35.81 80 SER A CA 1
ATOM 612 C C . SER A 1 80 ? -13.594 17.219 -14.266 1 35.81 80 SER A C 1
ATOM 614 O O . SER A 1 80 ? -13.602 18.422 -13.984 1 35.81 80 SER A O 1
ATOM 616 N N . LYS A 1 81 ? -12.797 17.047 -15.227 1 34.97 81 LYS A N 1
ATOM 617 C CA . LYS A 1 81 ? -13.172 17.844 -16.391 1 34.97 81 LYS A CA 1
ATOM 618 C C . LYS A 1 81 ? -14.688 17.828 -16.594 1 34.97 81 LYS A C 1
ATOM 620 O O . LYS A 1 81 ? -15.266 16.781 -16.891 1 34.97 81 LYS A O 1
ATOM 625 N N . GLU A 1 82 ? -15.438 18.5 -15.812 1 36.94 82 GLU A N 1
ATOM 626 C CA . GLU A 1 82 ? -16.734 18.969 -16.297 1 36.94 82 GLU A CA 1
ATOM 627 C C . GLU A 1 82 ? -16.688 19.219 -17.812 1 36.94 82 GLU A C 1
ATOM 629 O O . GLU A 1 82 ? -15.836 19.984 -18.281 1 36.94 82 GLU A O 1
ATOM 634 N N . SER A 1 83 ? -16.859 18.25 -18.625 1 40.38 83 SER A N 1
ATOM 635 C CA . SER A 1 83 ? -17.297 18.406 -20.016 1 40.38 83 SER A CA 1
ATOM 636 C C . SER A 1 83 ? -18.219 19.609 -20.188 1 40.38 83 SER A C 1
ATOM 638 O O . SER A 1 83 ? -19.359 19.578 -19.734 1 40.38 83 SER A O 1
ATOM 640 N N . ILE A 1 84 ? -17.703 20.734 -19.891 1 36.31 84 ILE A N 1
ATOM 641 C CA . ILE A 1 84 ? -18.531 21.828 -20.391 1 36.31 84 ILE A CA 1
ATOM 642 C C . ILE A 1 84 ? -18.844 21.594 -21.859 1 36.31 84 ILE A C 1
ATOM 644 O O . ILE A 1 84 ? -17.953 21.641 -22.719 1 36.31 84 ILE A O 1
ATOM 648 N N . ILE A 1 85 ? -19.406 20.406 -22.188 1 37.72 85 ILE A N 1
ATOM 649 C CA . ILE A 1 85 ? -20.047 20.422 -23.5 1 37.72 85 ILE A CA 1
ATOM 650 C C . ILE A 1 85 ? -20.781 21.75 -23.719 1 37.72 85 ILE A C 1
ATOM 652 O O . ILE A 1 85 ? -21.781 22.016 -23.047 1 37.72 85 ILE A O 1
ATOM 656 N N . LYS A 1 86 ? -19.891 22.766 -23.688 1 37.5 86 LYS A N 1
ATOM 657 C CA . LYS A 1 86 ? -20.406 24.047 -24.141 1 37.5 86 LYS A CA 1
ATOM 658 C C . LYS A 1 86 ? -21.5 23.859 -25.203 1 37.5 86 LYS A C 1
ATOM 660 O O . LYS A 1 86 ? -21.547 22.812 -25.859 1 37.5 86 LYS A O 1
ATOM 665 N N . LYS A 1 87 ? -22.141 25.047 -25.562 1 40.38 87 LYS A N 1
ATOM 666 C CA . LYS A 1 87 ? -23.188 25.766 -26.281 1 40.38 87 LYS A CA 1
ATOM 667 C C . LYS A 1 87 ? -23.078 25.531 -27.797 1 40.38 87 LYS A C 1
ATOM 669 O O . LYS A 1 87 ? -23.625 26.297 -28.578 1 40.38 87 LYS A O 1
ATOM 674 N N . ILE A 1 88 ? -22.5 24.406 -28.219 1 41.75 88 ILE A N 1
ATOM 675 C CA . ILE A 1 88 ? -22.609 24.516 -29.672 1 41.75 88 ILE A CA 1
ATOM 676 C C . ILE A 1 88 ? -24.078 24.594 -30.078 1 41.75 88 ILE A C 1
ATOM 678 O O . ILE A 1 88 ? -24.391 24.828 -31.25 1 41.75 88 ILE A O 1
ATOM 682 N N . PHE A 1 89 ? -24.953 23.953 -29.281 1 42.16 89 PHE A N 1
ATOM 683 C CA . PHE A 1 89 ? -26.125 23.766 -30.141 1 42.16 89 PHE A CA 1
ATOM 684 C C . PHE A 1 89 ? -26.828 25.094 -30.406 1 42.16 89 PHE A C 1
ATOM 686 O O . PHE A 1 89 ? -28.016 25.125 -30.703 1 42.16 89 PHE A O 1
ATOM 693 N N . LYS A 1 90 ? -26.172 26.312 -30.203 1 32.09 90 LYS A N 1
ATOM 694 C CA . LYS A 1 90 ? -26.922 27.297 -30.984 1 32.09 90 LYS A CA 1
ATOM 695 C C . LYS A 1 90 ? -26.516 27.25 -32.469 1 32.09 90 LYS A C 1
ATOM 697 O O . LYS A 1 90 ? -25.375 26.922 -32.781 1 32.09 90 LYS A O 1
ATOM 702 N N . MET B 1 1 ? 21.828 -21.516 2.578 1 35.22 1 MET B N 1
ATOM 703 C CA . MET B 1 1 ? 21.219 -20.297 3.074 1 35.22 1 MET B CA 1
ATOM 704 C C . MET B 1 1 ? 20.109 -19.828 2.131 1 35.22 1 MET B C 1
ATOM 706 O O . MET B 1 1 ? 20.391 -19.375 1.018 1 35.22 1 MET B O 1
ATOM 710 N N . GLU B 1 2 ? 19.062 -20.547 1.922 1 41.38 2 GLU B N 1
ATOM 711 C CA . GLU B 1 2 ? 18.031 -20.344 0.902 1 41.38 2 GLU B CA 1
ATOM 712 C C . GLU B 1 2 ? 17.531 -18.906 0.903 1 41.38 2 GLU B C 1
ATOM 714 O O . GLU B 1 2 ? 17.219 -18.359 1.959 1 41.38 2 GLU B O 1
ATOM 719 N N . GLU B 1 3 ? 18.047 -18.109 0.102 1 51 3 GLU B N 1
ATOM 720 C CA . GLU B 1 3 ? 17.734 -16.688 -0.062 1 51 3 GLU B CA 1
ATOM 721 C C . GLU B 1 3 ? 16.234 -16.438 0.087 1 51 3 GLU B C 1
ATOM 723 O O . GLU B 1 3 ? 15.43 -16.969 -0.687 1 51 3 GLU B O 1
ATOM 728 N N . GLU B 1 4 ? 15.828 -16.438 1.249 1 60.47 4 GLU B N 1
ATOM 729 C CA . GLU B 1 4 ? 14.414 -16.266 1.561 1 60.47 4 GLU B CA 1
ATOM 730 C C . GLU B 1 4 ? 13.82 -15.109 0.756 1 60.47 4 GLU B C 1
ATOM 732 O O . GLU B 1 4 ? 14.375 -14.008 0.734 1 60.47 4 GLU B O 1
ATOM 737 N N . ARG B 1 5 ? 13.07 -15.438 -0.218 1 72.75 5 ARG B N 1
ATOM 738 C CA . ARG B 1 5 ? 12.43 -14.453 -1.086 1 72.75 5 ARG B CA 1
ATOM 739 C C . ARG B 1 5 ? 11.594 -13.469 -0.275 1 72.75 5 ARG B C 1
ATOM 741 O O . ARG B 1 5 ? 10.781 -13.875 0.558 1 72.75 5 ARG B O 1
ATOM 748 N N . LYS B 1 6 ? 12.109 -12.234 -0.268 1 86.31 6 LYS B N 1
ATOM 749 C CA . LYS B 1 6 ? 11.398 -11.156 0.412 1 86.31 6 LYS B CA 1
ATOM 750 C C . LYS B 1 6 ? 10.398 -10.477 -0.521 1 86.31 6 LYS B C 1
ATOM 752 O O . LYS B 1 6 ? 10.539 -10.555 -1.744 1 86.31 6 LYS B O 1
ATOM 757 N N . SER B 1 7 ? 9.297 -10.07 0.10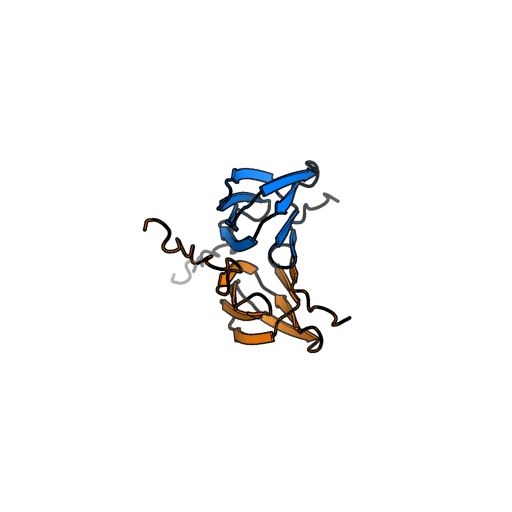5 1 92.06 7 SER B N 1
ATOM 758 C CA . SER B 1 7 ? 8.32 -9.273 -0.634 1 92.06 7 SER B CA 1
ATOM 759 C C . SER B 1 7 ? 8.328 -7.82 -0.183 1 92.06 7 SER B C 1
ATOM 761 O O . SER B 1 7 ? 8.375 -7.535 1.016 1 92.06 7 SER B O 1
ATOM 763 N N . SER B 1 8 ? 8.445 -7.043 -1.086 1 95.31 8 SER B N 1
ATOM 764 C CA . SER B 1 8 ? 8.43 -5.613 -0.786 1 95.31 8 SER B CA 1
ATOM 765 C C . SER B 1 8 ? 7.543 -4.855 -1.769 1 95.31 8 SER B C 1
ATOM 767 O O . SER B 1 8 ? 7.344 -5.297 -2.902 1 95.31 8 SER B O 1
ATOM 769 N N . LEU B 1 9 ? 7.016 -3.77 -1.282 1 97.12 9 LEU B N 1
ATOM 770 C CA . LEU B 1 9 ? 6.184 -2.855 -2.059 1 97.12 9 LEU B CA 1
ATOM 771 C C . LEU B 1 9 ? 6.617 -1.41 -1.845 1 97.12 9 LEU B C 1
ATOM 773 O O . LEU B 1 9 ? 6.84 -0.986 -0.709 1 97.12 9 LEU B O 1
ATOM 777 N N . SER B 1 10 ? 6.809 -0.659 -2.904 1 97.62 10 SER B N 1
ATOM 778 C CA . SER B 1 10 ? 7.141 0.758 -2.809 1 97.62 10 SER B CA 1
ATOM 779 C C . SER B 1 10 ? 6.262 1.596 -3.732 1 97.62 10 SER B C 1
ATOM 781 O O . SER B 1 10 ? 6.207 1.347 -4.938 1 97.62 10 SER B O 1
ATOM 783 N N . LEU B 1 11 ? 5.609 2.555 -3.184 1 97.56 11 LEU B N 1
ATOM 784 C CA . LEU B 1 11 ? 4.746 3.469 -3.924 1 97.56 11 LEU B CA 1
ATOM 785 C C . LEU B 1 11 ? 5.297 4.891 -3.881 1 97.56 11 LEU B C 1
ATOM 787 O O . LEU B 1 11 ? 5.547 5.43 -2.803 1 97.56 11 LEU B O 1
ATOM 791 N N . GLU B 1 12 ? 5.496 5.449 -5.094 1 96.44 12 GLU B N 1
ATOM 792 C CA . GLU B 1 12 ? 5.973 6.82 -5.219 1 96.44 12 GLU B CA 1
ATOM 793 C C . GLU B 1 12 ? 4.887 7.734 -5.785 1 96.44 12 GLU B C 1
ATOM 795 O O . GLU B 1 12 ? 4.465 7.566 -6.93 1 96.44 12 GLU B O 1
ATOM 800 N N . ASP B 1 13 ? 4.477 8.719 -5.016 1 94 13 ASP B N 1
ATOM 801 C CA . ASP B 1 13 ? 3.539 9.789 -5.348 1 94 13 ASP B CA 1
ATOM 802 C C . ASP B 1 13 ? 2.227 9.219 -5.887 1 94 13 ASP B C 1
ATOM 804 O O . ASP B 1 13 ? 1.569 9.844 -6.719 1 94 13 ASP B O 1
ATOM 808 N N . ARG B 1 14 ? 1.958 8.008 -5.586 1 96 14 ARG B N 1
ATOM 809 C CA . ARG B 1 14 ? 0.777 7.273 -6.027 1 96 14 ARG B CA 1
ATOM 810 C C . ARG B 1 14 ? 0.809 7.039 -7.531 1 96 14 ARG B C 1
ATOM 812 O O . ARG B 1 14 ? -0.232 6.82 -8.156 1 96 14 ARG B O 1
ATOM 819 N N . LYS B 1 15 ? 1.985 7.105 -8.18 1 96.38 15 LYS B N 1
ATOM 820 C CA . LYS B 1 15 ? 2.064 7.039 -9.641 1 96.38 15 LYS B CA 1
ATOM 821 C C . LYS B 1 15 ? 2.91 5.852 -10.086 1 96.38 15 LYS B C 1
ATOM 823 O O . LYS B 1 15 ? 2.822 5.422 -11.242 1 96.38 15 LYS B O 1
ATOM 828 N N . LYS B 1 16 ? 3.715 5.398 -9.234 1 97.38 16 LYS B N 1
ATOM 829 C CA . LYS B 1 16 ? 4.613 4.297 -9.562 1 97.38 16 LYS B CA 1
ATOM 830 C C . LYS B 1 16 ? 4.711 3.303 -8.414 1 97.38 16 LYS B C 1
ATOM 832 O O . LYS B 1 16 ? 5.191 3.646 -7.328 1 97.38 16 LYS B O 1
ATOM 837 N N . LEU B 1 17 ? 4.289 2.121 -8.656 1 97.69 17 LEU B N 1
ATOM 838 C CA . LEU B 1 17 ? 4.359 1.045 -7.672 1 97.69 17 LEU B CA 1
ATOM 839 C C . LEU B 1 17 ? 5.363 -0.018 -8.102 1 97.69 17 LEU B C 1
ATOM 841 O O . LEU B 1 17 ? 5.309 -0.512 -9.227 1 97.69 17 LEU B O 1
ATOM 845 N N . THR B 1 18 ? 6.309 -0.339 -7.238 1 96.56 18 THR B N 1
ATOM 846 C CA . THR B 1 18 ? 7.285 -1.398 -7.473 1 96.56 18 THR B CA 1
ATOM 847 C C . THR B 1 18 ? 7.094 -2.541 -6.48 1 96.56 18 THR B C 1
ATOM 849 O O . THR B 1 18 ? 7 -2.311 -5.273 1 96.56 18 THR B O 1
ATOM 852 N N . LEU B 1 19 ? 7.051 -3.723 -6.965 1 96.12 19 LEU B N 1
ATOM 853 C CA . LEU B 1 19 ? 6.812 -4.891 -6.125 1 96.12 19 LEU B CA 1
ATOM 854 C C . LEU B 1 19 ? 7.883 -5.953 -6.352 1 96.12 19 LEU B C 1
ATOM 856 O O . LEU B 1 19 ? 8.328 -6.156 -7.484 1 96.12 19 LEU B O 1
ATOM 860 N N . SER B 1 20 ? 8.242 -6.613 -5.297 1 94 20 SER B N 1
ATOM 861 C CA . SER B 1 20 ? 9.039 -7.828 -5.375 1 94 20 SER B CA 1
ATOM 862 C C . SER B 1 20 ? 8.305 -9.016 -4.758 1 94 20 SER B C 1
ATOM 864 O O . SER B 1 20 ? 7.324 -8.836 -4.031 1 94 20 SER B O 1
ATOM 866 N N . GLY B 1 21 ? 8.773 -10.227 -5.113 1 93.44 21 GLY B N 1
ATOM 867 C CA . GLY B 1 21 ? 8.172 -11.422 -4.547 1 93.44 21 GLY B CA 1
ATOM 868 C C . GLY B 1 21 ? 6.859 -11.805 -5.207 1 93.44 21 GLY B C 1
ATOM 869 O O . GLY B 1 21 ? 6.031 -12.492 -4.602 1 93.44 21 GLY B O 1
ATOM 870 N N . VAL B 1 22 ? 6.645 -11.266 -6.414 1 94.31 22 VAL B N 1
ATOM 871 C CA . VAL B 1 22 ? 5.441 -11.625 -7.16 1 94.31 22 VAL B CA 1
ATOM 872 C C . VAL B 1 22 ? 5.617 -13 -7.793 1 94.31 22 VAL B C 1
ATOM 874 O O . VAL B 1 22 ? 6.637 -13.273 -8.43 1 94.31 22 VAL B O 1
ATOM 877 N N . LEU B 1 23 ? 4.652 -13.82 -7.559 1 91.94 23 LEU B N 1
ATOM 878 C CA . LEU B 1 23 ? 4.699 -15.18 -8.086 1 91.94 23 LEU B CA 1
ATOM 879 C C . LEU B 1 23 ? 3.98 -15.266 -9.43 1 91.94 23 LEU B C 1
ATOM 881 O O . LEU B 1 23 ? 4.422 -15.984 -10.328 1 91.94 23 LEU B O 1
ATOM 885 N N . GLU B 1 24 ? 2.844 -14.555 -9.461 1 92.06 24 GLU B N 1
ATOM 886 C CA . GLU B 1 24 ? 1.987 -14.688 -10.633 1 92.06 24 GLU B CA 1
ATOM 887 C C . GLU B 1 24 ? 1.075 -13.477 -10.797 1 92.06 24 GLU B C 1
ATOM 889 O O . GLU B 1 24 ? 0.547 -12.953 -9.805 1 92.06 24 GLU B O 1
ATOM 894 N N . VAL B 1 25 ? 0.949 -13.102 -12.055 1 94.5 25 VAL B N 1
ATOM 895 C CA . VAL B 1 25 ? -0.091 -12.125 -12.375 1 94.5 25 VAL B CA 1
ATOM 896 C C . VAL B 1 25 ? -1.392 -12.852 -12.711 1 94.5 25 VAL B C 1
ATOM 898 O O . VAL B 1 25 ? -1.452 -13.617 -13.68 1 94.5 25 VAL B O 1
ATOM 901 N N . VAL B 1 26 ? -2.354 -12.625 -11.961 1 94.81 26 VAL B N 1
ATOM 902 C CA . VAL B 1 26 ? -3.619 -13.328 -12.133 1 94.81 26 VAL B CA 1
ATOM 903 C C . VAL B 1 26 ? -4.461 -12.625 -13.195 1 94.81 26 VAL B C 1
ATOM 905 O O . VAL B 1 26 ? -4.867 -13.242 -14.18 1 94.81 26 VAL B O 1
ATOM 908 N N . ASN B 1 27 ? -4.758 -11.398 -13.102 1 94.81 27 ASN B N 1
ATOM 909 C CA . ASN B 1 27 ? -5.48 -10.57 -14.062 1 94.81 27 ASN B CA 1
ATOM 910 C C . ASN B 1 27 ? -5.141 -9.094 -13.891 1 94.81 27 ASN B C 1
ATOM 912 O O . ASN B 1 27 ? -4.695 -8.672 -12.828 1 94.81 27 ASN B O 1
ATOM 916 N N . PHE B 1 28 ? -5.16 -8.391 -14.953 1 94.5 28 PHE B N 1
ATOM 917 C CA . PHE B 1 28 ? -4.926 -6.961 -14.852 1 94.5 28 PHE B CA 1
ATOM 918 C C . PHE B 1 28 ? -5.648 -6.211 -15.961 1 94.5 28 PHE B C 1
ATOM 920 O O . PHE B 1 28 ? -5.812 -6.738 -17.062 1 94.5 28 PHE B O 1
ATOM 927 N N . ASP B 1 29 ? -6.238 -5.125 -15.609 1 96.12 29 ASP B N 1
ATOM 928 C CA . ASP B 1 29 ? -6.703 -4.09 -16.531 1 96.12 29 ASP B CA 1
ATOM 929 C C . ASP B 1 29 ? -6.316 -2.699 -16.016 1 96.12 29 ASP B C 1
ATOM 931 O O . ASP B 1 29 ? -5.48 -2.566 -15.125 1 96.12 29 ASP B O 1
ATOM 935 N N . ASP B 1 30 ? -6.93 -1.718 -16.594 1 96.88 30 ASP B N 1
ATOM 936 C CA . ASP B 1 30 ? -6.441 -0.375 -16.281 1 96.88 30 ASP B CA 1
ATOM 937 C C . ASP B 1 30 ? -7.074 0.164 -15 1 96.88 30 ASP B C 1
ATOM 939 O O . ASP B 1 30 ? -6.777 1.283 -14.578 1 96.88 30 ASP B O 1
ATOM 943 N N . GLU B 1 31 ? -7.914 -0.565 -14.281 1 97.75 31 GLU B N 1
ATOM 944 C CA . GLU B 1 31 ? -8.539 -0.103 -13.047 1 97.75 31 GLU B CA 1
ATOM 945 C C . GLU B 1 31 ? -8.203 -1.022 -11.875 1 97.75 31 GLU B C 1
ATOM 947 O O . GLU B 1 31 ? -8.359 -0.64 -10.711 1 97.75 31 GLU B O 1
ATOM 952 N N . LYS B 1 32 ? -7.82 -2.273 -12.242 1 98.06 32 LYS B N 1
ATOM 953 C CA . LYS B 1 32 ? -7.59 -3.27 -11.203 1 98.06 32 LYS B CA 1
ATOM 954 C C . LYS B 1 32 ? -6.504 -4.258 -11.617 1 98.06 32 LYS B C 1
ATOM 956 O O . LYS B 1 32 ? -6.484 -4.723 -12.758 1 98.06 32 LYS B O 1
ATOM 961 N N . ILE B 1 33 ? -5.598 -4.668 -10.734 1 97.75 33 ILE B N 1
ATOM 962 C CA . ILE B 1 33 ? -4.59 -5.703 -10.93 1 97.75 33 ILE B CA 1
ATOM 963 C C . ILE B 1 33 ? -4.613 -6.68 -9.758 1 97.75 33 ILE B C 1
ATOM 965 O O . ILE B 1 33 ? -4.68 -6.266 -8.602 1 97.75 33 ILE B O 1
ATOM 969 N N . SER B 1 34 ? -4.598 -7.914 -10.031 1 96.75 34 SER B N 1
ATOM 970 C CA . SER B 1 34 ? -4.531 -8.969 -9.023 1 96.75 34 SER B CA 1
ATOM 971 C C . SER B 1 34 ? -3.27 -9.812 -9.188 1 96.75 34 SER B C 1
ATOM 973 O O . SER B 1 34 ? -3.006 -10.336 -10.273 1 96.75 34 SER B O 1
ATOM 975 N N . LEU B 1 35 ? -2.576 -9.953 -8.086 1 96.38 35 LEU B N 1
ATOM 976 C CA . LEU B 1 35 ? -1.315 -10.688 -8.086 1 96.38 35 LEU B CA 1
ATOM 977 C C . LEU B 1 35 ? -1.29 -11.734 -6.98 1 96.38 35 LEU B C 1
ATOM 979 O O . LEU B 1 35 ? -1.812 -11.5 -5.887 1 96.38 35 LEU B O 1
ATOM 983 N N . ASN B 1 36 ? -0.707 -12.812 -7.27 1 95 36 ASN B N 1
ATOM 984 C CA . ASN B 1 36 ? -0.265 -13.719 -6.215 1 95 36 ASN B CA 1
ATOM 985 C C . ASN B 1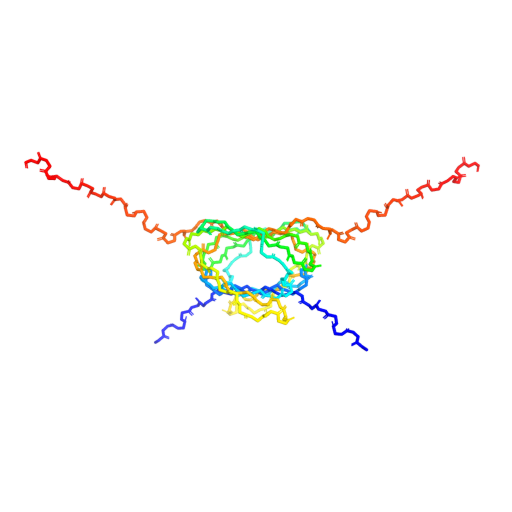 36 ? 1.177 -13.438 -5.801 1 95 36 ASN B C 1
ATOM 987 O O . ASN B 1 36 ? 2.072 -13.398 -6.645 1 95 36 ASN B O 1
ATOM 991 N N . THR B 1 37 ? 1.37 -13.18 -4.547 1 94.69 37 THR B N 1
ATOM 992 C CA . THR B 1 37 ? 2.711 -12.938 -4.027 1 94.69 37 THR B CA 1
ATOM 993 C C . THR B 1 37 ? 3.105 -14.008 -3.014 1 94.69 37 THR B C 1
ATOM 995 O O . THR B 1 37 ? 2.287 -14.852 -2.648 1 94.69 37 THR B O 1
ATOM 998 N N . ILE B 1 38 ? 4.328 -14.016 -2.594 1 91.69 38 ILE B N 1
ATOM 999 C CA . ILE B 1 38 ? 4.801 -14.992 -1.623 1 91.69 38 ILE B CA 1
ATOM 1000 C C . ILE B 1 38 ? 4.078 -14.789 -0.292 1 91.69 38 ILE B C 1
ATOM 1002 O O . ILE B 1 38 ? 4.078 -15.68 0.563 1 91.69 38 ILE B O 1
ATOM 1006 N N . LEU B 1 39 ? 3.441 -13.555 -0.09 1 92.69 39 LEU B N 1
ATOM 1007 C CA . LEU B 1 39 ? 2.787 -13.258 1.18 1 92.69 39 LEU B CA 1
ATOM 1008 C C . LEU B 1 39 ? 1.27 -13.289 1.026 1 92.69 39 LEU B C 1
ATOM 1010 O O . LEU B 1 39 ? 0.542 -12.875 1.934 1 92.69 39 LEU B O 1
ATOM 1014 N N . GLY B 1 40 ? 0.77 -13.688 -0.094 1 93.81 40 GLY B N 1
ATOM 1015 C CA . GLY B 1 40 ? -0.665 -13.742 -0.33 1 93.81 40 GLY B CA 1
ATOM 1016 C C . GLY B 1 40 ? -1.087 -13.047 -1.609 1 93.81 40 GLY B C 1
ATOM 1017 O O . GLY B 1 40 ? -0.241 -12.617 -2.396 1 93.81 40 GLY B O 1
ATOM 1018 N N . ASN B 1 41 ? -2.363 -13.086 -1.755 1 96 41 ASN B N 1
ATOM 1019 C CA . ASN B 1 41 ? -2.914 -12.367 -2.9 1 96 41 ASN B CA 1
ATOM 1020 C C . ASN B 1 41 ? -2.941 -10.859 -2.656 1 96 41 ASN B C 1
ATOM 1022 O O . ASN B 1 41 ? -3.293 -10.414 -1.564 1 96 41 ASN B O 1
ATOM 1026 N N . LEU B 1 42 ? -2.566 -10.109 -3.654 1 97 42 LEU B N 1
ATOM 1027 C CA . LEU B 1 42 ? -2.574 -8.656 -3.576 1 97 42 LEU B CA 1
ATOM 1028 C C . LEU B 1 42 ? -3.449 -8.055 -4.672 1 97 42 LEU B C 1
ATOM 1030 O O . LEU B 1 42 ? -3.234 -8.312 -5.855 1 97 42 LEU B O 1
ATOM 1034 N N . ALA B 1 43 ? -4.461 -7.316 -4.266 1 98.25 43 ALA B N 1
ATOM 1035 C CA . ALA B 1 43 ? -5.309 -6.574 -5.199 1 98.25 43 ALA B CA 1
ATOM 1036 C C . ALA B 1 43 ? -4.941 -5.094 -5.207 1 98.25 43 ALA B C 1
ATOM 1038 O O . ALA B 1 43 ? -4.922 -4.445 -4.16 1 98.25 43 ALA B O 1
ATOM 1039 N N . ILE B 1 44 ? -4.656 -4.543 -6.398 1 98.12 44 ILE B N 1
ATOM 1040 C CA . ILE B 1 44 ? -4.328 -3.133 -6.59 1 98.12 44 ILE B CA 1
ATOM 1041 C C . ILE B 1 44 ? -5.41 -2.459 -7.43 1 98.12 44 ILE B C 1
ATOM 1043 O O . ILE B 1 44 ? -5.785 -2.965 -8.492 1 98.12 44 ILE B O 1
ATOM 1047 N N . LYS B 1 45 ? -5.898 -1.369 -6.977 1 97.88 45 LYS B N 1
ATOM 1048 C CA . LYS B 1 45 ? -6.879 -0.591 -7.73 1 97.88 45 LYS B CA 1
ATOM 1049 C C . LYS B 1 45 ? -6.363 0.815 -8.016 1 97.88 45 LYS B C 1
ATOM 1051 O O . LYS B 1 45 ? -5.59 1.369 -7.234 1 97.88 45 LYS B O 1
ATOM 1056 N N . GLY B 1 46 ? -6.863 1.364 -9.125 1 97.56 46 GLY B N 1
ATOM 1057 C CA . GLY B 1 46 ? -6.477 2.715 -9.5 1 97.56 46 GLY B CA 1
ATOM 1058 C C . GLY B 1 46 ? -7.02 3.131 -10.852 1 97.56 46 GLY B C 1
ATOM 1059 O O . GLY B 1 46 ? -8.109 2.711 -11.25 1 97.56 46 GLY B O 1
ATOM 1060 N N . GLU B 1 47 ? -6.355 4.105 -11.375 1 96.5 47 GLU B N 1
ATOM 1061 C CA . GLU B 1 47 ? -6.742 4.633 -12.68 1 96.5 47 GLU B CA 1
ATOM 1062 C C . GLU B 1 47 ? -5.559 4.633 -13.648 1 96.5 47 GLU B C 1
ATOM 1064 O O . GLU B 1 47 ? -4.473 5.102 -13.305 1 96.5 47 GLU B O 1
ATOM 1069 N N . GLY B 1 48 ? -5.855 4.129 -14.859 1 97.5 48 GLY B N 1
ATOM 1070 C CA . GLY B 1 48 ? -4.824 4.129 -15.883 1 97.5 48 GLY B CA 1
ATOM 1071 C C . GLY B 1 48 ? -3.646 3.234 -15.547 1 97.5 48 GLY B C 1
ATOM 1072 O O . GLY B 1 48 ? -2.494 3.588 -15.812 1 97.5 48 GLY B O 1
ATOM 1073 N N . LEU B 1 49 ? -3.963 2.111 -14.93 1 97.12 49 LEU B N 1
ATOM 1074 C CA . LEU B 1 49 ? -2.904 1.208 -14.484 1 97.12 49 LEU B CA 1
ATOM 1075 C C . LEU B 1 49 ? -2.277 0.486 -15.672 1 97.12 49 LEU B C 1
ATOM 1077 O O . LEU B 1 49 ? -2.986 0.021 -16.562 1 97.12 49 LEU B O 1
ATOM 1081 N N . LYS B 1 50 ? -0.963 0.479 -15.672 1 96.81 50 LYS B N 1
ATOM 1082 C CA . LYS B 1 50 ? -0.153 -0.26 -16.641 1 96.81 50 LYS B CA 1
ATOM 1083 C C . LYS B 1 50 ? 0.956 -1.041 -15.938 1 96.81 50 LYS B C 1
ATOM 1085 O O . LYS B 1 50 ? 1.668 -0.497 -15.094 1 96.81 50 LYS B O 1
ATOM 1090 N N . MET B 1 51 ? 0.993 -2.266 -16.281 1 95.06 51 MET B N 1
ATOM 1091 C CA . MET B 1 51 ? 1.961 -3.117 -15.594 1 95.06 51 MET B CA 1
ATOM 1092 C C . MET B 1 51 ? 3.133 -3.455 -16.516 1 95.06 51 MET B C 1
ATOM 1094 O O . MET B 1 51 ? 2.936 -3.77 -17.688 1 95.06 51 MET B O 1
ATOM 1098 N N . ASN B 1 52 ? 4.266 -3.295 -16 1 90.5 52 ASN B N 1
ATOM 1099 C CA . ASN B 1 52 ? 5.488 -3.758 -16.641 1 90.5 52 ASN B CA 1
ATOM 1100 C C . ASN B 1 52 ? 6.199 -4.816 -15.812 1 90.5 52 ASN B C 1
ATOM 1102 O O . ASN B 1 52 ? 6.5 -4.59 -14.633 1 90.5 52 ASN B O 1
ATOM 1106 N N . LYS B 1 53 ? 6.082 -6.027 -16.375 1 80.62 53 LYS B N 1
ATOM 1107 C CA . LYS B 1 53 ? 6.812 -7.09 -15.68 1 80.62 53 LYS B CA 1
ATOM 1108 C C . LYS B 1 53 ? 8.305 -7.023 -15.992 1 80.62 53 LYS B C 1
ATOM 1110 O O . LYS B 1 53 ? 8.695 -7.012 -17.156 1 80.62 53 LYS B O 1
ATOM 1115 N N . LEU B 1 54 ? 8.961 -6.691 -14.969 1 74.38 54 LEU B N 1
ATOM 1116 C CA . LEU B 1 54 ? 10.391 -6.555 -15.227 1 74.38 54 LEU B CA 1
ATOM 1117 C C . LEU B 1 54 ? 11.117 -7.875 -14.984 1 74.38 54 LEU B C 1
ATOM 1119 O O . LEU B 1 54 ? 11.688 -8.453 -15.914 1 74.38 54 LEU B O 1
ATOM 1123 N N . ASP B 1 55 ? 11.68 -8.188 -13.836 1 70.81 55 ASP B N 1
ATOM 1124 C CA . ASP B 1 55 ? 12.625 -9.273 -13.562 1 70.81 55 ASP B CA 1
ATOM 1125 C C . ASP B 1 55 ? 11.898 -10.508 -13.039 1 70.81 55 ASP B C 1
ATOM 1127 O O . ASP B 1 55 ? 11.398 -10.508 -11.906 1 70.81 55 ASP B O 1
ATOM 1131 N N . VAL B 1 56 ? 11.984 -11.562 -13.75 1 67 56 VAL B N 1
ATOM 1132 C CA . VAL B 1 56 ? 11.32 -12.828 -13.469 1 67 56 VAL B CA 1
ATOM 1133 C C . VAL B 1 56 ? 12 -13.523 -12.289 1 67 56 VAL B C 1
ATOM 1135 O O . VAL B 1 56 ? 11.344 -14.219 -11.508 1 67 56 VAL B O 1
ATOM 1138 N N . GLN B 1 57 ? 13.352 -13.219 -12.195 1 73.19 57 GLN B N 1
ATOM 1139 C CA . GLN B 1 57 ? 14.039 -13.953 -11.133 1 73.19 57 GLN B CA 1
ATOM 1140 C C . GLN B 1 57 ? 13.516 -13.547 -9.758 1 73.19 57 GLN B C 1
ATOM 1142 O O . GLN B 1 57 ? 13.234 -14.406 -8.922 1 73.19 57 GLN B O 1
ATOM 1147 N N . ASN B 1 58 ? 13.258 -12.352 -9.555 1 77.31 58 ASN B N 1
ATOM 1148 C CA . ASN B 1 58 ? 12.828 -11.898 -8.242 1 77.31 58 ASN B CA 1
ATOM 1149 C C . ASN B 1 58 ? 11.328 -11.641 -8.195 1 77.31 58 ASN B C 1
ATOM 1151 O O . ASN B 1 58 ? 10.766 -11.391 -7.133 1 77.31 58 ASN B O 1
ATOM 1155 N N . GLY B 1 59 ? 10.758 -11.875 -9.344 1 88.62 59 GLY B N 1
ATOM 1156 C CA . GLY B 1 59 ? 9.336 -11.586 -9.391 1 88.62 59 GLY B CA 1
ATOM 1157 C C . GLY B 1 59 ? 9.031 -10.102 -9.273 1 88.62 59 GLY B C 1
ATOM 1158 O O . GLY B 1 59 ? 8.102 -9.711 -8.57 1 88.62 59 GLY B O 1
ATOM 1159 N N . ASP B 1 60 ? 9.859 -9.297 -9.836 1 91.94 60 ASP B N 1
ATOM 1160 C CA . ASP B 1 60 ? 9.695 -7.852 -9.766 1 91.94 60 ASP B CA 1
ATOM 1161 C C . ASP B 1 60 ? 8.648 -7.367 -10.766 1 91.94 60 ASP B C 1
ATOM 1163 O O . ASP B 1 60 ? 8.625 -7.82 -11.914 1 91.94 60 ASP B O 1
ATOM 1167 N N . VAL B 1 61 ? 7.812 -6.52 -10.359 1 94.81 61 VAL B N 1
ATOM 1168 C CA . VAL B 1 61 ? 6.781 -5.898 -11.188 1 94.81 61 VAL B CA 1
ATOM 1169 C C . VAL B 1 61 ? 6.727 -4.398 -10.906 1 94.81 61 VAL B C 1
ATOM 1171 O O . VAL B 1 61 ? 6.848 -3.971 -9.758 1 94.81 61 VAL B O 1
ATOM 1174 N N . ILE B 1 62 ? 6.598 -3.643 -11.984 1 96.25 62 ILE B N 1
ATOM 1175 C CA . ILE B 1 62 ? 6.359 -2.209 -11.852 1 96.25 62 ILE B CA 1
ATOM 1176 C C . ILE B 1 62 ? 4.984 -1.86 -12.414 1 96.25 62 ILE B C 1
ATOM 1178 O O . ILE B 1 62 ? 4.652 -2.246 -13.539 1 96.25 62 ILE B O 1
ATOM 1182 N N . ILE B 1 63 ? 4.246 -1.188 -11.664 1 97.44 63 ILE B N 1
ATOM 1183 C CA . ILE B 1 63 ? 2.926 -0.734 -12.086 1 97.44 63 ILE B CA 1
ATOM 1184 C C . ILE B 1 63 ? 2.891 0.792 -12.109 1 97.44 63 ILE B C 1
ATOM 1186 O O . ILE B 1 63 ? 3.236 1.446 -11.125 1 97.44 63 ILE B O 1
ATOM 1190 N N . MET B 1 64 ? 2.479 1.314 -13.273 1 97.25 64 MET B N 1
ATOM 1191 C CA . MET B 1 64 ? 2.277 2.754 -13.414 1 97.25 64 MET B CA 1
ATOM 1192 C C . MET B 1 64 ? 0.792 3.096 -13.422 1 97.25 64 MET B C 1
ATOM 1194 O O . MET B 1 64 ? -0.039 2.27 -13.805 1 97.25 64 MET B O 1
ATOM 1198 N N . GLY B 1 65 ? 0.486 4.355 -13.062 1 97.19 65 GLY B N 1
ATOM 1199 C CA . GLY B 1 65 ? -0.882 4.836 -12.961 1 97.19 65 GLY B CA 1
ATOM 1200 C C . GLY B 1 65 ? -1.192 5.484 -11.625 1 97.19 65 GLY B C 1
ATOM 1201 O O . GLY B 1 65 ? -0.309 5.617 -10.773 1 97.19 65 GLY B O 1
ATOM 1202 N N . TYR B 1 66 ? -2.398 5.957 -11.438 1 96.31 66 TYR B N 1
ATOM 1203 C CA . TYR B 1 66 ? -2.797 6.543 -10.156 1 96.31 66 TYR B CA 1
ATOM 1204 C C . TYR B 1 66 ? -3.377 5.484 -9.234 1 96.31 66 TYR B C 1
ATOM 1206 O O . TYR B 1 66 ? -4.512 5.035 -9.422 1 96.31 66 TYR B O 1
ATOM 1214 N N . ILE B 1 67 ? -2.617 5.133 -8.203 1 97.31 67 ILE B N 1
ATOM 1215 C CA . ILE B 1 67 ? -2.977 4.016 -7.328 1 97.31 67 ILE B CA 1
ATOM 1216 C C . ILE B 1 67 ? -3.889 4.512 -6.211 1 97.31 67 ILE B C 1
ATOM 1218 O O . ILE B 1 67 ? -3.586 5.504 -5.547 1 97.31 67 ILE B O 1
ATOM 1222 N N . SER B 1 68 ? -4.98 3.814 -6.008 1 97 68 SER B N 1
ATOM 1223 C CA . SER B 1 68 ? -5.945 4.211 -4.984 1 97 68 SER B CA 1
ATOM 1224 C C . SER B 1 68 ? -5.949 3.229 -3.818 1 97 68 SER B C 1
ATOM 1226 O O . SER B 1 68 ? -6.184 3.617 -2.674 1 97 68 SER B O 1
ATOM 1228 N N . SER B 1 69 ? -5.676 1.955 -4.129 1 97.56 69 SER B N 1
ATOM 1229 C CA . SER B 1 69 ? -5.766 0.984 -3.041 1 97.56 69 SER B CA 1
ATOM 1230 C C . SER B 1 69 ? -4.867 -0.219 -3.299 1 97.56 69 SER B C 1
ATOM 1232 O O . SER B 1 69 ? -4.633 -0.592 -4.449 1 97.56 69 SER B O 1
ATOM 1234 N N . MET B 1 70 ? -4.359 -0.833 -2.281 1 97.88 70 MET B N 1
ATOM 1235 C CA . MET B 1 70 ? -3.607 -2.084 -2.215 1 97.88 70 MET B CA 1
ATOM 1236 C C . MET B 1 70 ? -4.098 -2.953 -1.062 1 97.88 70 MET B C 1
ATOM 1238 O O . MET B 1 70 ? -3.986 -2.568 0.104 1 97.88 70 MET B O 1
ATOM 1242 N N . ILE B 1 71 ? -4.637 -4.102 -1.337 1 97.81 71 ILE B N 1
ATOM 1243 C CA . ILE B 1 71 ? -5.254 -4.938 -0.311 1 97.81 71 ILE B CA 1
ATOM 1244 C C . ILE B 1 71 ? -4.723 -6.367 -0.422 1 97.81 71 ILE B C 1
ATOM 1246 O O . ILE B 1 71 ? -4.816 -6.988 -1.483 1 97.81 71 ILE B O 1
ATOM 1250 N N . TYR B 1 72 ? -4.129 -6.812 0.598 1 96.94 72 TYR B N 1
ATOM 1251 C CA . TYR B 1 72 ? -3.713 -8.211 0.682 1 96.94 72 TYR B CA 1
ATOM 1252 C C . TYR B 1 72 ? -4.855 -9.094 1.169 1 96.94 72 TYR B C 1
ATOM 1254 O O . TYR B 1 72 ? -5.605 -8.703 2.07 1 96.94 72 TYR B O 1
ATOM 1262 N N . SER B 1 73 ? -5.023 -10.156 0.506 1 92.31 73 SER B N 1
ATOM 1263 C CA . SER B 1 73 ? -5.93 -11.188 1 1 92.31 73 SER B CA 1
ATOM 1264 C C . SER B 1 73 ? -5.223 -12.531 1.126 1 92.31 73 SER B C 1
ATOM 1266 O O . SER B 1 73 ? -4.371 -12.867 0.301 1 92.31 73 SER B O 1
ATOM 1268 N N . GLY B 1 74 ? -5.652 -13.312 2.152 1 74 74 GLY B N 1
ATOM 1269 C CA . GLY B 1 74 ? -5.098 -14.633 2.393 1 74 74 GLY B CA 1
ATOM 1270 C C . GLY B 1 74 ? -3.936 -14.625 3.365 1 74 74 GLY B C 1
ATOM 1271 O O . GLY B 1 74 ? -3.717 -13.641 4.074 1 74 74 GLY B O 1
ATOM 1272 N N . LYS B 1 75 ? -3.148 -15.703 3.303 1 59.88 75 LYS B N 1
ATOM 1273 C CA . LYS B 1 75 ? -2.811 -16.453 4.504 1 59.88 75 LYS B CA 1
ATOM 1274 C C . LYS B 1 75 ? 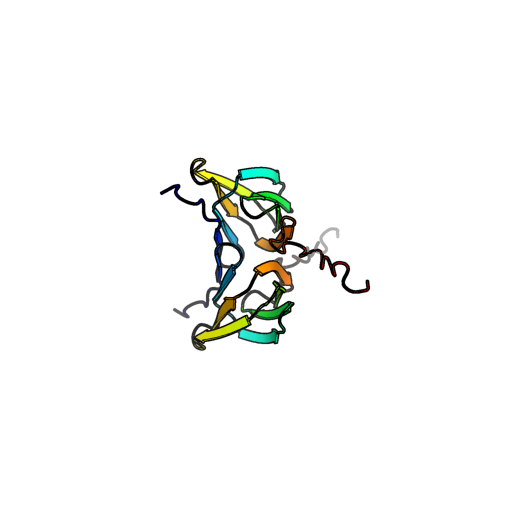-2.004 -15.609 5.48 1 59.88 75 LYS B C 1
ATOM 1276 O O . LYS B 1 75 ? -1.024 -14.969 5.094 1 59.88 75 LYS B O 1
ATOM 1281 N N . ASP B 1 76 ? -2.842 -14.836 6.352 1 51.5 76 ASP B N 1
ATOM 1282 C CA . ASP B 1 76 ? -2.764 -14.531 7.773 1 51.5 76 ASP B CA 1
ATOM 1283 C C . ASP B 1 76 ? -1.727 -15.406 8.469 1 51.5 76 ASP B C 1
ATOM 1285 O O . ASP B 1 76 ? -1.739 -16.625 8.32 1 51.5 76 ASP B O 1
ATOM 1289 N N . GLY B 1 77 ? -0.646 -15.023 8.555 1 43.84 77 GLY B N 1
ATOM 1290 C CA . GLY B 1 77 ? 0.071 -15.836 9.523 1 43.84 77 GLY B CA 1
ATOM 1291 C C . GLY B 1 77 ? -0.776 -16.219 10.719 1 43.84 77 GLY B C 1
ATOM 1292 O O . GLY B 1 77 ? -0.258 -16.734 11.711 1 43.84 77 GLY B O 1
ATOM 1293 N N . LYS B 1 78 ? -1.817 -15.406 11.062 1 42.53 78 LYS B N 1
ATOM 1294 C CA . LYS B 1 78 ? -2.27 -15.93 12.344 1 42.53 78 LYS B CA 1
ATOM 1295 C C . LYS B 1 78 ? -2.543 -17.438 12.266 1 42.53 78 LYS B C 1
ATOM 1297 O O . LYS B 1 78 ? -3.357 -17.875 11.453 1 42.53 78 LYS B O 1
ATOM 1302 N N . LYS B 1 79 ? -1.563 -18.188 12.461 1 37.31 79 LYS B N 1
ATOM 1303 C CA . LYS B 1 79 ? -1.91 -19.484 13.023 1 37.31 79 LYS B CA 1
ATOM 1304 C C . LYS B 1 79 ? -3.1 -19.375 13.969 1 37.31 79 LYS B C 1
ATOM 1306 O O . LYS B 1 79 ? -3.047 -18.641 14.953 1 37.31 79 LYS B O 1
ATOM 1311 N N . SER B 1 80 ? -4.301 -19.281 13.453 1 35.69 80 SER B N 1
ATOM 1312 C CA . SER B 1 80 ? -5.391 -19.656 14.352 1 35.69 80 SER B CA 1
ATOM 1313 C C . SER B 1 80 ? -4.938 -20.672 15.383 1 35.69 80 SER B C 1
ATOM 1315 O O . SER B 1 80 ? -4.551 -21.797 15.039 1 35.69 80 SER B O 1
ATOM 1317 N N . LYS B 1 81 ? -4.148 -20.219 16.234 1 34.69 81 LYS B N 1
ATOM 1318 C CA . LYS B 1 81 ? -4.012 -21.094 17.406 1 34.69 81 LYS B CA 1
ATOM 1319 C C . LYS B 1 81 ? -5.355 -21.703 17.781 1 34.69 81 LYS B C 1
ATOM 1321 O O . LYS B 1 81 ? -6.273 -20.984 18.188 1 34.69 81 LYS B O 1
ATOM 1326 N N . GLU B 1 82 ? -5.859 -22.594 17.031 1 37.19 82 GLU B N 1
ATOM 1327 C CA . GLU B 1 82 ? -6.75 -23.562 17.672 1 37.19 82 GLU B CA 1
ATOM 1328 C C . GLU B 1 82 ? -6.355 -23.781 19.141 1 37.19 82 GLU B C 1
ATOM 1330 O O . GLU B 1 82 ? -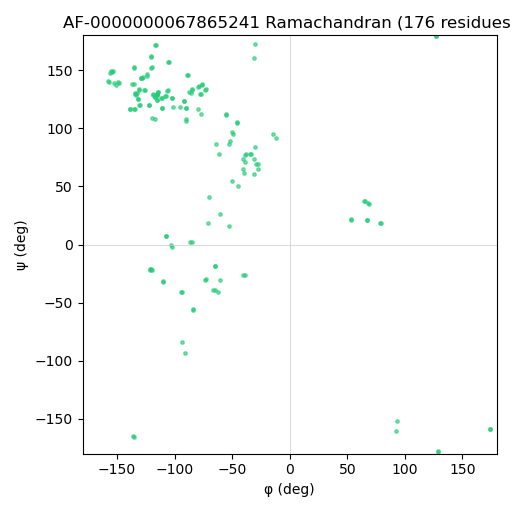5.242 -24.234 19.422 1 37.19 82 GLU B O 1
ATOM 1335 N N . SER B 1 83 ? -6.539 -22.812 19.984 1 39.84 83 SER B N 1
ATOM 1336 C CA . SER B 1 83 ? -6.625 -23.109 21.406 1 39.84 83 SER B CA 1
ATOM 1337 C C . SER B 1 83 ? -7.234 -24.484 21.656 1 39.84 83 SER B C 1
ATOM 1339 O O . SER B 1 83 ? -8.422 -24.703 21.391 1 39.84 83 SER B O 1
ATOM 1341 N N . ILE B 1 84 ? -6.48 -25.453 21.391 1 36.81 84 ILE B N 1
ATOM 1342 C CA . ILE B 1 84 ? -6.754 -26.766 21.969 1 36.81 84 ILE B CA 1
ATOM 1343 C C . ILE B 1 84 ? -7.094 -26.609 23.453 1 36.81 84 ILE B C 1
ATOM 1345 O O . ILE B 1 84 ? -6.227 -26.266 24.25 1 36.81 84 ILE B O 1
ATOM 1349 N N . ILE B 1 85 ? -8.039 -25.688 23.781 1 38.16 85 ILE B N 1
ATOM 1350 C CA . ILE B 1 85 ? -8.516 -25.875 25.141 1 38.16 85 ILE B CA 1
ATOM 1351 C C . ILE B 1 85 ? -8.688 -27.359 25.422 1 38.16 85 ILE B C 1
ATOM 1353 O O . ILE B 1 85 ? -9.555 -28.016 24.844 1 38.16 85 ILE B O 1
ATOM 1357 N N . LYS B 1 86 ? -7.469 -28.016 25.391 1 36.88 86 LYS B N 1
ATOM 1358 C CA . LYS B 1 86 ? -7.426 -29.375 25.922 1 36.88 86 LYS B CA 1
ATOM 1359 C C . LYS B 1 86 ? -8.445 -29.562 27.047 1 36.88 86 LYS B C 1
ATOM 1361 O O . LYS B 1 86 ? -8.828 -28.594 27.703 1 36.88 86 LYS B O 1
ATOM 1366 N N . LYS B 1 87 ? -8.75 -30.891 27.297 1 41.53 87 LYS B N 1
ATOM 1367 C CA . LYS B 1 87 ? -9.445 -31.891 28.109 1 41.53 87 LYS B CA 1
ATOM 1368 C C . LYS B 1 87 ? -9.125 -31.719 29.594 1 41.53 87 LYS B C 1
ATOM 1370 O O . LYS B 1 87 ? -9.438 -32.594 30.406 1 41.53 87 LYS B O 1
ATOM 1375 N N . ILE B 1 88 ? -8.562 -30.562 30.031 1 41.62 88 ILE B N 1
ATOM 1376 C CA . ILE B 1 88 ? -8.266 -30.844 31.438 1 41.62 88 ILE B CA 1
ATOM 1377 C C . ILE B 1 88 ? -9.562 -31.125 32.188 1 41.62 88 ILE B C 1
ATOM 1379 O O . ILE B 1 88 ? -9.531 -31.594 33.312 1 41.62 88 ILE B O 1
ATOM 1383 N N . PHE B 1 89 ? -10.648 -30.375 31.922 1 42.5 89 PHE B N 1
ATOM 1384 C CA . PHE B 1 89 ? -11.445 -30.438 33.156 1 42.5 89 PHE B CA 1
ATOM 1385 C C . PHE B 1 89 ? -12.039 -31.828 33.344 1 42.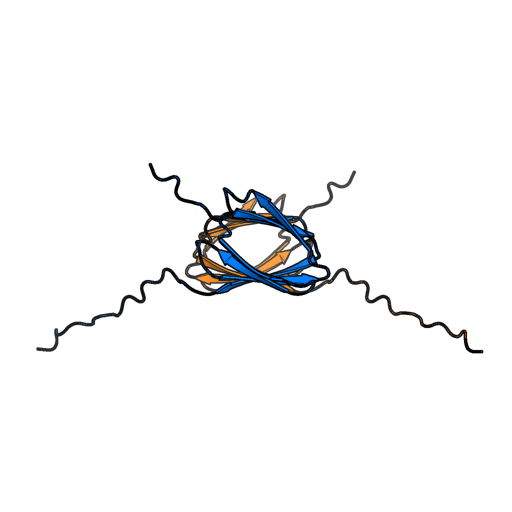5 89 PHE B C 1
ATOM 1387 O O . PHE B 1 89 ? -13.242 -32.031 33.125 1 42.5 89 PHE B O 1
ATOM 1394 N N . LYS B 1 90 ? -11.18 -32.938 33.031 1 31.53 90 LYS B N 1
ATOM 1395 C CA . LYS B 1 90 ? -11.57 -34.031 33.875 1 31.53 90 LYS B CA 1
ATOM 1396 C C . LYS B 1 90 ? -11.039 -33.844 35.281 1 31.53 90 LYS B C 1
ATOM 1398 O O . LYS B 1 90 ? -9.969 -33.281 35.5 1 31.53 90 LYS B O 1
#

Nearest PDB structures (foldseek):
  3ipf-assembly3_B  TM=9.106E-01  e=3.791E-05  Desulfitobacterium hafniense Y51
  3ipf-assembly2_A  TM=8.524E-01  e=4.460E-05  Desulfitobacterium hafniense Y51
  5kec-assembly3_A  TM=4.053E-01  e=1.075E+00  Klebsiella pneumoniae
  5kgo-assembly1_D  TM=3.853E-01  e=7.353E-01  Klebsiella pneumoniae
  5ked-assembly1_D  TM=3.566E-01  e=2.703E+00  Klebsiella pneumoniae

Sequence (180 aa):
MEEERKSSLSLEDRKKLTLSGVLEVVNFDDEKISLNTILGNLAIKGEGLKMNKLDVQNGDVIIMGYISSMIYSGKDGKKSKESIIKKIFKMEEERKSSLSLEDRKKLTLSGVLEVVNFDDEKISLNTILGNLAIKGEGLKMNKLDVQNGDVIIMGYISSMIYSGKDGKKSKESIIKKIFK

Organism: NCBI:txid29363

Secondary structure (DSSP, 8-state):
-------EEEEETTTEEEE-SEEEEEEE-SSEEEEEETTEEEEEEEEEEEEEEEETTTTEEEEEEEEEEEEEES--S---------STT-/-------EEEEETTTEEEE-SEEEEEEE-SSEEEEEETTEEEEEEEEEEEEEE--TTTT-EEEEEEEEEEEEES--S---------S---